Protein AF-A0A1H8PZA7-F1 (afdb_monomer_lite)

Sequence (64 aa):
MQTEMCVDSACRGAAALGYRVVLVADGHTTWDTPVIDAERIIAHHNRLLASGFADVVAADEVTF

Radius of gyration: 11.68 Å; chains: 1; bounding box: 35×18×29 Å

pLDDT: mean 97.54, std 2.83, range [82.94, 98.81]

Foldseek 3Di:
DAQLPPVLVVLQVCVVVVDAAAAALPPDWHQQDPVGGTVVSSVVSLVVCVVRRYNYDHPVPDDD

Secondary structure (DSSP, 8-state):
-BIIIIIHHHHHHHHHTT---EEETTS-B----SSS-HHHHHHHHHHHHHTTT-EEE-GGG---

Structure (mmCIF, N/CA/C/O backbone):
data_AF-A0A1H8PZA7-F1
#
_entry.id   AF-A0A1H8PZA7-F1
#
loop_
_atom_site.group_PDB
_atom_site.id
_atom_site.type_symbol
_atom_site.label_atom_id
_atom_site.label_alt_id
_atom_site.label_comp_id
_atom_site.label_asym_id
_atom_site.label_entity_id
_atom_site.label_seq_id
_atom_site.pdbx_PDB_ins_code
_atom_site.Cartn_x
_atom_site.Cartn_y
_atom_site.Cartn_z
_atom_site.occupancy
_atom_site.B_iso_or_equiv
_atom_site.auth_seq_id
_atom_site.auth_comp_id
_atom_site.auth_asym_id
_atom_site.auth_atom_id
_atom_site.pdbx_PDB_model_num
ATOM 1 N N . MET A 1 1 ? -1.841 4.006 -8.334 1.00 84.25 1 MET A N 1
ATOM 2 C CA . MET A 1 1 ? -0.688 4.483 -7.530 1.00 84.25 1 MET A CA 1
ATOM 3 C C . MET A 1 1 ? 0.322 3.356 -7.407 1.00 84.25 1 MET A C 1
ATOM 5 O O . MET A 1 1 ? -0.122 2.217 -7.418 1.00 84.25 1 MET A O 1
ATOM 9 N N . GLN A 1 2 ? 1.619 3.671 -7.301 1.00 97.81 2 GLN A N 1
ATOM 10 C CA . GLN A 1 2 ? 2.695 2.679 -7.155 1.00 97.81 2 GLN A CA 1
ATOM 11 C C . GLN A 1 2 ? 2.667 2.000 -5.784 1.00 97.81 2 GLN A C 1
ATOM 13 O O . GLN A 1 2 ? 2.515 2.670 -4.757 1.00 97.81 2 GLN A O 1
ATOM 18 N N . THR A 1 3 ? 2.840 0.682 -5.796 1.00 98.62 3 THR A N 1
ATOM 19 C CA . THR A 1 3 ? 2.632 -0.202 -4.646 1.00 98.62 3 THR A CA 1
ATOM 20 C C . THR A 1 3 ? 3.693 -0.013 -3.566 1.00 98.62 3 THR A C 1
ATOM 22 O O . THR A 1 3 ? 3.375 0.314 -2.426 1.00 98.62 3 THR A O 1
ATOM 25 N N . GLU A 1 4 ? 4.959 -0.136 -3.942 1.00 98.31 4 GLU A N 1
ATOM 26 C CA . GLU A 1 4 ? 6.119 -0.028 -3.059 1.00 98.31 4 GLU A CA 1
ATOM 27 C C . GLU A 1 4 ? 6.423 1.407 -2.602 1.00 98.31 4 GLU A C 1
ATOM 29 O O . GLU A 1 4 ? 7.263 1.617 -1.733 1.00 98.31 4 GLU A O 1
ATOM 34 N N . MET A 1 5 ? 5.730 2.397 -3.178 1.00 98.06 5 MET A N 1
ATOM 35 C CA . MET A 1 5 ? 5.933 3.820 -2.906 1.00 98.06 5 MET A CA 1
ATOM 36 C C . MET A 1 5 ? 4.764 4.409 -2.107 1.00 98.06 5 MET A C 1
ATOM 38 O O . MET A 1 5 ? 4.685 4.251 -0.888 1.00 98.06 5 MET A O 1
ATOM 42 N N . CYS A 1 6 ? 3.854 5.122 -2.780 1.00 98.38 6 CYS A N 1
ATOM 43 C CA . CYS A 1 6 ? 2.792 5.881 -2.127 1.00 98.38 6 CYS A CA 1
ATOM 44 C C . CYS A 1 6 ? 1.830 4.987 -1.339 1.00 98.38 6 CYS A C 1
ATOM 46 O O . CYS A 1 6 ? 1.373 5.406 -0.282 1.00 98.38 6 CYS A O 1
ATOM 48 N N . VAL A 1 7 ? 1.530 3.779 -1.830 1.00 98.62 7 VAL A N 1
ATOM 49 C CA . VAL A 1 7 ? 0.589 2.866 -1.161 1.00 98.62 7 VAL A CA 1
ATOM 50 C C . VAL A 1 7 ? 1.186 2.331 0.141 1.00 98.62 7 VAL A C 1
ATOM 52 O O . VAL A 1 7 ? 0.571 2.502 1.193 1.00 98.62 7 VAL A O 1
ATOM 55 N N . ASP A 1 8 ? 2.398 1.769 0.101 1.00 98.62 8 ASP A N 1
ATOM 56 C CA . ASP A 1 8 ? 3.098 1.280 1.297 1.00 98.62 8 ASP A CA 1
ATOM 57 C C . ASP A 1 8 ? 3.316 2.398 2.331 1.00 98.62 8 ASP A C 1
ATOM 59 O O . ASP A 1 8 ? 2.928 2.258 3.495 1.00 98.62 8 ASP A O 1
ATOM 63 N N . SER A 1 9 ? 3.828 3.551 1.887 1.00 98.56 9 SER A N 1
ATOM 64 C CA . SER A 1 9 ? 4.088 4.694 2.771 1.00 98.56 9 SER A CA 1
ATOM 65 C C . SER A 1 9 ? 2.808 5.233 3.417 1.00 98.56 9 SER A C 1
ATOM 67 O O . SER A 1 9 ? 2.802 5.525 4.613 1.00 98.56 9 SER A O 1
ATOM 69 N N . ALA A 1 10 ? 1.711 5.343 2.659 1.00 98.62 10 ALA A N 1
ATOM 70 C CA . ALA A 1 10 ? 0.436 5.816 3.191 1.00 98.62 10 ALA A CA 1
ATOM 71 C C . ALA A 1 10 ? -0.159 4.834 4.205 1.00 98.62 10 ALA A C 1
ATOM 73 O O . ALA A 1 10 ? -0.601 5.266 5.268 1.00 98.62 10 ALA A O 1
ATOM 74 N N . CYS A 1 11 ? -0.125 3.527 3.921 1.00 98.69 11 CYS A N 1
ATOM 75 C CA . CYS A 1 11 ? -0.630 2.507 4.842 1.00 98.69 11 CYS A CA 1
ATOM 76 C C . CYS A 1 11 ? 0.136 2.534 6.170 1.00 98.69 11 CYS A C 1
ATOM 78 O O . CYS A 1 11 ? -0.471 2.606 7.238 1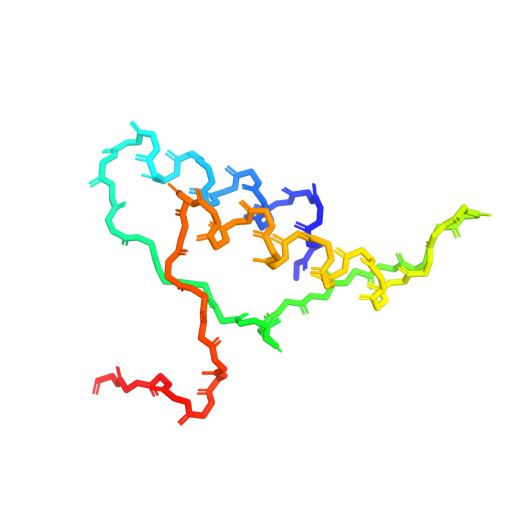.00 98.69 11 CYS A O 1
ATOM 80 N N . ARG A 1 12 ? 1.475 2.562 6.116 1.00 98.56 12 ARG A N 1
ATOM 81 C CA . ARG A 1 12 ? 2.318 2.645 7.319 1.00 98.56 12 ARG A CA 1
ATOM 82 C C . ARG A 1 12 ? 2.104 3.942 8.089 1.00 98.56 12 ARG A C 1
ATOM 84 O O . ARG A 1 12 ? 2.006 3.912 9.313 1.00 98.56 12 ARG A O 1
ATOM 91 N N . GLY A 1 13 ? 2.019 5.071 7.386 1.00 98.75 13 GLY A N 1
ATOM 92 C CA . GLY A 1 13 ? 1.763 6.373 7.995 1.00 98.75 13 GLY A CA 1
ATOM 93 C C . GLY A 1 13 ? 0.404 6.425 8.694 1.00 98.75 13 GLY A C 1
ATOM 94 O O . GLY A 1 13 ? 0.320 6.860 9.839 1.00 98.75 13 GLY A O 1
ATOM 95 N N . ALA A 1 14 ? -0.650 5.924 8.046 1.00 98.69 14 ALA A N 1
ATOM 96 C CA . ALA A 1 14 ? -1.987 5.863 8.626 1.00 98.69 14 ALA A CA 1
ATOM 97 C C . ALA A 1 14 ? -2.037 4.942 9.857 1.00 98.69 14 ALA A C 1
ATOM 99 O O . ALA A 1 14 ? -2.569 5.341 10.894 1.00 98.69 14 ALA A O 1
ATOM 100 N N . ALA A 1 15 ? -1.409 3.765 9.789 1.00 98.38 15 ALA A N 1
ATOM 101 C CA . ALA A 1 15 ? -1.294 2.864 10.933 1.00 98.38 15 ALA A CA 1
ATOM 102 C C . ALA A 1 15 ? -0.550 3.520 12.112 1.00 98.38 15 ALA A C 1
ATOM 104 O O . ALA A 1 15 ? -1.002 3.440 13.253 1.00 98.38 15 ALA A O 1
ATOM 105 N N . ALA A 1 16 ? 0.550 4.237 11.847 1.00 98.31 16 ALA A N 1
ATOM 106 C CA . ALA A 1 16 ? 1.310 4.956 12.873 1.00 98.31 16 ALA A CA 1
ATOM 107 C C . ALA A 1 16 ? 0.509 6.091 13.539 1.00 98.31 16 ALA A C 1
ATOM 109 O O . ALA A 1 16 ? 0.745 6.414 14.702 1.00 98.31 16 ALA A O 1
ATOM 110 N N . LEU A 1 17 ? -0.453 6.675 12.822 1.00 98.56 17 LEU A N 1
ATOM 111 C CA . LEU A 1 17 ? -1.388 7.673 13.348 1.00 98.56 17 LEU A CA 1
ATOM 112 C C . LEU A 1 17 ? -2.590 7.051 14.085 1.00 98.56 17 LEU A C 1
ATOM 114 O O . LEU A 1 17 ? -3.449 7.782 14.573 1.00 98.56 17 LEU A O 1
ATOM 118 N N . GLY A 1 18 ? -2.655 5.720 14.191 1.00 98.00 18 GLY A N 1
ATOM 119 C CA . GLY A 1 18 ? -3.714 5.004 14.903 1.00 98.00 18 GLY A CA 1
ATOM 120 C C . GLY A 1 18 ? -4.992 4.790 14.091 1.00 98.00 18 GLY A C 1
ATOM 121 O O . GLY A 1 18 ? -6.014 4.409 14.661 1.00 98.00 18 GLY A O 1
ATOM 122 N N . TYR A 1 19 ? -4.965 5.019 12.775 1.00 98.44 19 TYR A N 1
ATOM 123 C CA . TYR A 1 19 ? -6.097 4.676 11.920 1.00 98.44 19 TYR A CA 1
ATOM 124 C C . TYR A 1 19 ? -6.185 3.164 11.723 1.00 98.44 19 TYR A C 1
ATOM 126 O O . TYR A 1 19 ? -5.177 2.487 11.517 1.00 98.44 19 TYR A O 1
ATOM 134 N N . ARG A 1 20 ? -7.415 2.642 11.697 1.00 97.44 20 ARG A N 1
ATOM 135 C CA . ARG A 1 20 ? -7.670 1.323 11.119 1.00 97.44 20 ARG A CA 1
ATOM 136 C C . ARG A 1 20 ? -7.576 1.442 9.600 1.00 97.44 20 ARG A C 1
ATOM 138 O O . ARG A 1 20 ? -8.352 2.181 8.998 1.00 97.44 20 ARG A O 1
ATOM 145 N N . VAL A 1 21 ? -6.642 0.715 8.998 1.00 98.31 21 VAL A N 1
ATOM 146 C CA . VAL A 1 21 ? -6.396 0.743 7.553 1.00 98.31 21 VAL A CA 1
ATOM 147 C C . VAL A 1 21 ? -6.955 -0.525 6.922 1.00 98.31 21 VAL A C 1
ATOM 149 O O . VAL A 1 21 ? -6.660 -1.622 7.387 1.00 98.31 21 VAL A O 1
ATOM 152 N N . VAL A 1 22 ? -7.729 -0.367 5.850 1.00 98.06 22 VAL A N 1
ATOM 153 C CA . VAL A 1 22 ? -8.115 -1.453 4.943 1.00 98.06 22 VAL A CA 1
ATOM 154 C C . VAL A 1 22 ? -7.448 -1.174 3.601 1.00 98.06 22 VAL A C 1
ATOM 156 O O . VAL A 1 22 ? -7.598 -0.076 3.063 1.00 98.06 22 VAL A O 1
ATOM 159 N N . LEU A 1 23 ? -6.696 -2.139 3.078 1.00 98.38 23 LEU A N 1
ATOM 160 C CA . LEU A 1 23 ? -6.051 -2.050 1.771 1.00 98.38 23 LEU A CA 1
ATOM 161 C C . LEU A 1 23 ? -6.698 -3.045 0.810 1.00 98.38 23 LEU A C 1
ATOM 163 O O . LEU A 1 23 ? -6.763 -4.238 1.090 1.00 98.38 23 LEU A O 1
ATOM 167 N N . VAL A 1 24 ? -7.126 -2.547 -0.346 1.00 98.31 24 VAL A N 1
ATOM 168 C CA . VAL A 1 24 ? -7.659 -3.382 -1.424 1.00 98.31 24 VAL A CA 1
ATOM 169 C C . VAL A 1 24 ? -6.497 -3.974 -2.219 1.00 98.31 24 VAL A C 1
ATOM 171 O O . VAL A 1 24 ? -5.799 -3.240 -2.920 1.00 98.31 24 VAL A O 1
ATOM 174 N N . ALA A 1 25 ? -6.279 -5.281 -2.085 1.00 98.31 25 ALA A N 1
ATOM 175 C CA . ALA A 1 25 ? -5.099 -6.008 -2.557 1.00 98.31 25 ALA A CA 1
ATOM 176 C C . ALA A 1 25 ? -4.874 -5.915 -4.075 1.00 98.31 25 ALA A C 1
ATOM 178 O O . ALA A 1 25 ? -3.732 -5.930 -4.538 1.00 98.31 25 ALA A O 1
ATOM 179 N N . ASP A 1 26 ? -5.964 -5.832 -4.835 1.00 98.00 26 ASP A N 1
ATOM 180 C CA . ASP A 1 26 ? -6.044 -5.692 -6.292 1.00 98.00 26 ASP A CA 1
ATOM 181 C C . ASP A 1 26 ? -6.450 -4.267 -6.728 1.00 98.00 26 ASP A C 1
ATOM 183 O O . ASP A 1 26 ? -6.709 -4.006 -7.902 1.00 98.00 26 ASP A O 1
ATOM 187 N N . GLY A 1 27 ? -6.457 -3.310 -5.791 1.00 97.69 27 GLY A N 1
ATOM 188 C CA . GLY A 1 27 ? -6.794 -1.899 -6.020 1.00 97.69 27 GLY A CA 1
ATOM 189 C C . GLY A 1 27 ? -5.594 -0.991 -6.324 1.00 97.69 27 GLY A C 1
ATOM 190 O O . GLY A 1 27 ? -5.754 0.219 -6.510 1.00 97.69 27 GLY A O 1
ATOM 191 N N . HIS A 1 28 ? -4.378 -1.538 -6.364 1.00 98.38 28 HIS A N 1
ATOM 192 C CA . HIS A 1 28 ? -3.149 -0.810 -6.683 1.00 98.38 28 HIS A CA 1
ATOM 193 C C . HIS A 1 28 ? -2.277 -1.571 -7.683 1.00 98.38 28 HIS A C 1
ATOM 195 O O . HIS A 1 28 ? -2.518 -2.727 -8.007 1.00 98.38 28 HIS A O 1
ATOM 201 N N . THR A 1 29 ? -1.269 -0.889 -8.225 1.00 98.56 29 THR A N 1
ATOM 202 C CA . THR A 1 29 ? -0.398 -1.441 -9.269 1.00 98.56 29 THR A CA 1
ATOM 203 C C . THR A 1 29 ? 1.021 -0.897 -9.120 1.00 98.56 29 THR A C 1
ATOM 205 O O . THR A 1 29 ? 1.298 -0.088 -8.233 1.00 98.56 29 THR A O 1
ATOM 208 N N . THR A 1 30 ? 1.946 -1.353 -9.948 1.00 98.62 30 THR A N 1
ATOM 209 C CA . THR A 1 30 ? 3.284 -0.779 -10.102 1.00 98.62 30 THR A CA 1
ATOM 210 C C . THR A 1 30 ? 3.852 -1.207 -11.457 1.00 98.62 30 THR A C 1
ATOM 212 O O . THR A 1 30 ? 3.110 -1.694 -12.309 1.00 98.62 30 THR A O 1
ATOM 215 N N . TRP A 1 31 ? 5.144 -1.001 -11.678 1.00 98.31 31 TRP A N 1
ATOM 216 C CA . TRP A 1 31 ? 5.835 -1.354 -12.914 1.00 98.31 31 TRP A CA 1
ATOM 217 C C . TRP A 1 31 ? 6.949 -2.352 -12.625 1.00 98.31 31 TRP A C 1
ATOM 219 O O . TRP A 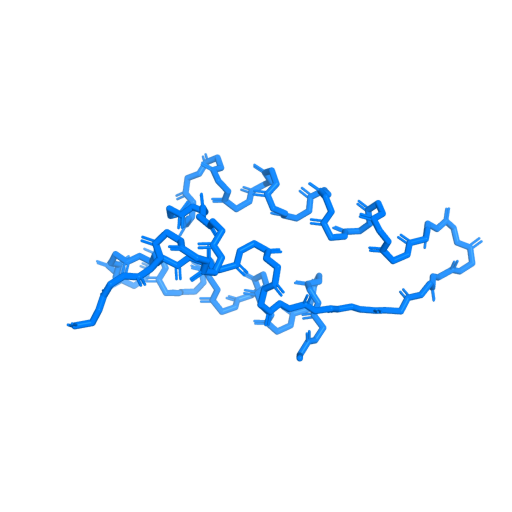1 31 ? 7.471 -2.404 -11.510 1.00 98.31 31 TRP A O 1
ATOM 229 N N . ASP A 1 32 ? 7.343 -3.105 -13.647 1.00 98.50 32 ASP A N 1
ATOM 230 C CA . ASP A 1 32 ? 8.536 -3.933 -13.560 1.00 98.50 32 ASP A CA 1
ATOM 231 C C . ASP A 1 32 ? 9.767 -3.069 -13.280 1.00 98.50 32 ASP A C 1
ATOM 233 O O . ASP A 1 32 ? 9.909 -1.940 -13.761 1.00 98.50 32 ASP A O 1
ATOM 237 N N . THR A 1 33 ? 10.700 -3.643 -12.537 1.00 96.88 33 THR A N 1
ATOM 238 C CA . THR A 1 33 ? 12.050 -3.108 -12.385 1.00 96.88 33 THR A CA 1
ATOM 239 C C . THR A 1 33 ? 13.039 -4.054 -13.066 1.00 96.88 33 THR A C 1
ATOM 241 O O . THR A 1 33 ? 12.698 -5.200 -13.359 1.00 96.88 33 THR A O 1
ATOM 244 N N . PRO A 1 34 ? 14.307 -3.653 -13.256 1.00 98.31 34 PRO A N 1
ATOM 245 C CA . PRO A 1 34 ? 15.327 -4.563 -13.778 1.00 98.31 34 PRO A CA 1
ATOM 246 C C . PRO A 1 34 ? 15.595 -5.813 -12.915 1.00 98.31 34 PRO A C 1
ATOM 248 O O . PRO A 1 34 ? 16.301 -6.709 -13.367 1.00 98.31 34 PRO A O 1
ATOM 251 N N . VAL A 1 35 ? 15.100 -5.861 -11.670 1.00 97.69 35 VAL A N 1
ATOM 252 C CA . VAL A 1 35 ? 15.419 -6.913 -10.684 1.00 97.69 35 VAL A CA 1
ATOM 253 C C . VAL A 1 35 ? 14.195 -7.747 -10.299 1.00 97.69 35 VAL A C 1
ATOM 255 O O . VAL A 1 35 ? 14.326 -8.939 -10.026 1.00 97.69 35 VAL A O 1
ATOM 258 N N . ILE A 1 36 ? 13.014 -7.133 -10.246 1.00 98.12 36 ILE A N 1
ATOM 259 C CA . ILE A 1 36 ? 11.773 -7.766 -9.795 1.00 98.12 36 ILE A CA 1
ATOM 260 C C . ILE A 1 36 ? 10.591 -7.253 -10.626 1.00 98.12 36 ILE A C 1
ATOM 262 O O . ILE A 1 36 ? 10.498 -6.052 -10.897 1.00 98.12 36 ILE A O 1
ATOM 266 N N . ASP A 1 37 ? 9.719 -8.169 -11.043 1.00 98.56 37 ASP A N 1
ATOM 267 C CA . ASP A 1 37 ? 8.502 -7.852 -11.796 1.00 98.56 37 ASP A CA 1
ATOM 268 C C . ASP A 1 37 ? 7.406 -7.238 -10.902 1.00 98.56 37 ASP A C 1
ATOM 270 O O . ASP A 1 37 ? 7.422 -7.362 -9.669 1.00 98.56 37 ASP A O 1
ATOM 274 N N . ALA A 1 38 ? 6.458 -6.546 -11.534 1.00 98.56 38 ALA A N 1
ATOM 275 C CA . ALA A 1 38 ? 5.382 -5.820 -10.872 1.00 98.56 38 ALA A CA 1
ATOM 276 C C . ALA A 1 38 ? 4.509 -6.739 -10.009 1.00 98.56 38 ALA A C 1
ATOM 278 O O . ALA A 1 38 ? 4.142 -6.368 -8.894 1.00 98.56 38 ALA A O 1
ATOM 279 N N . GLU A 1 39 ? 4.205 -7.946 -10.489 1.00 98.56 39 GLU A N 1
ATOM 280 C CA . GLU A 1 39 ? 3.375 -8.917 -9.771 1.00 98.56 39 GLU A CA 1
ATOM 281 C C . GLU A 1 39 ? 4.031 -9.335 -8.449 1.00 98.56 39 GLU A C 1
ATOM 283 O O . GLU A 1 39 ? 3.388 -9.342 -7.396 1.00 98.56 39 GLU A O 1
ATOM 288 N N . ARG A 1 40 ? 5.340 -9.608 -8.463 1.00 98.75 40 ARG A N 1
ATOM 289 C CA . ARG A 1 40 ? 6.103 -9.948 -7.259 1.00 98.75 40 ARG A CA 1
ATOM 290 C C . ARG A 1 40 ? 6.246 -8.764 -6.315 1.00 98.75 40 ARG A C 1
ATOM 292 O O . ARG A 1 40 ? 6.190 -8.987 -5.105 1.00 98.75 40 ARG A O 1
ATOM 299 N N . ILE A 1 41 ? 6.406 -7.537 -6.820 1.00 98.81 41 ILE A N 1
ATOM 300 C CA . ILE A 1 41 ? 6.387 -6.333 -5.971 1.00 98.81 41 ILE A CA 1
ATOM 301 C C . ILE A 1 41 ? 5.031 -6.225 -5.264 1.00 98.81 41 ILE A C 1
ATOM 303 O O . ILE A 1 41 ? 4.987 -6.095 -4.039 1.00 98.81 41 ILE A O 1
ATOM 307 N N . ILE A 1 42 ? 3.929 -6.344 -6.009 1.00 98.81 42 ILE A N 1
ATOM 308 C CA . ILE A 1 42 ? 2.568 -6.266 -5.465 1.00 98.81 42 ILE A CA 1
ATOM 309 C C . ILE A 1 42 ? 2.348 -7.342 -4.399 1.00 98.81 42 ILE A C 1
ATOM 311 O O . ILE A 1 42 ? 1.983 -7.030 -3.264 1.00 98.81 42 ILE A O 1
ATOM 315 N N . ALA A 1 43 ? 2.651 -8.601 -4.720 1.00 98.62 43 ALA A N 1
ATOM 316 C CA . ALA A 1 43 ? 2.498 -9.718 -3.795 1.00 98.62 43 ALA A CA 1
ATOM 317 C C . ALA A 1 43 ? 3.365 -9.564 -2.533 1.00 98.62 43 ALA A C 1
ATOM 319 O O . ALA A 1 43 ? 2.939 -9.927 -1.433 1.00 98.62 43 ALA A O 1
ATOM 320 N N . HIS A 1 44 ? 4.578 -9.022 -2.671 1.00 98.50 44 HIS A N 1
ATOM 321 C CA . HIS A 1 44 ? 5.472 -8.776 -1.544 1.00 98.50 44 HIS A CA 1
ATOM 322 C C . HIS A 1 44 ? 4.912 -7.716 -0.589 1.00 98.50 44 HIS A C 1
ATOM 324 O O . HIS A 1 44 ? 4.824 -7.967 0.615 1.00 98.50 44 HIS A O 1
ATOM 330 N N . HIS A 1 45 ? 4.483 -6.567 -1.112 1.00 98.69 45 HIS A N 1
ATOM 331 C CA . HIS A 1 45 ? 3.952 -5.485 -0.282 1.00 98.69 45 HIS A CA 1
ATOM 332 C C . HIS A 1 45 ? 2.588 -5.819 0.324 1.00 98.69 45 HIS A C 1
ATOM 334 O O . HIS A 1 45 ? 2.380 -5.508 1.494 1.00 98.69 45 HIS A O 1
ATOM 340 N N . ASN A 1 46 ? 1.711 -6.545 -0.380 1.00 98.75 46 ASN A N 1
ATOM 341 C CA . ASN A 1 46 ? 0.470 -7.055 0.215 1.00 98.75 46 ASN A CA 1
ATOM 342 C C . ASN A 1 46 ? 0.756 -7.908 1.461 1.00 98.75 46 ASN A C 1
ATOM 344 O O . ASN A 1 46 ? 0.134 -7.711 2.503 1.00 98.75 46 ASN A O 1
ATOM 348 N N . ARG A 1 47 ? 1.759 -8.799 1.408 1.00 98.62 47 ARG A N 1
ATOM 349 C CA . ARG A 1 47 ? 2.161 -9.599 2.580 1.00 98.62 47 ARG A CA 1
ATOM 350 C C . ARG A 1 47 ? 2.756 -8.757 3.708 1.00 98.62 47 ARG A C 1
ATOM 352 O O . ARG A 1 47 ? 2.444 -9.013 4.867 1.00 98.62 47 ARG A O 1
ATOM 359 N N . LEU A 1 48 ? 3.617 -7.786 3.394 1.00 98.38 48 LEU A N 1
ATOM 360 C CA . LEU A 1 48 ? 4.233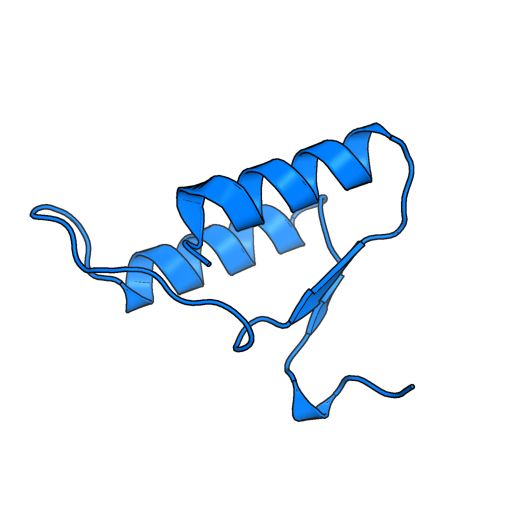 -6.926 4.412 1.00 98.38 48 LEU A CA 1
ATOM 361 C C . LEU A 1 48 ? 3.221 -6.001 5.091 1.00 98.38 48 LEU A C 1
ATOM 363 O O . LEU A 1 48 ? 3.330 -5.751 6.286 1.00 98.38 48 LEU A O 1
ATOM 367 N N . LEU A 1 49 ? 2.246 -5.476 4.352 1.00 98.62 49 LEU A N 1
ATOM 368 C CA . LEU A 1 49 ? 1.231 -4.590 4.916 1.00 98.62 49 LEU A CA 1
ATOM 369 C C . LEU A 1 49 ? 0.206 -5.375 5.745 1.00 98.62 49 LEU A C 1
ATOM 371 O O . LEU A 1 49 ? -0.159 -4.921 6.830 1.00 98.62 49 LEU A O 1
ATOM 375 N N . ALA A 1 50 ? -0.146 -6.594 5.323 1.00 98.25 50 ALA A N 1
ATOM 376 C CA . ALA A 1 50 ? -0.980 -7.508 6.107 1.00 98.25 50 ALA A CA 1
ATOM 377 C C . ALA A 1 50 ? -0.348 -7.917 7.453 1.00 98.25 50 ALA A C 1
ATOM 379 O O . ALA A 1 50 ? -1.059 -8.304 8.376 1.00 98.25 50 ALA A O 1
ATOM 380 N N . SER A 1 51 ? 0.980 -7.819 7.612 1.00 95.25 51 SER A N 1
ATOM 381 C CA . SER A 1 51 ? 1.669 -8.243 8.840 1.00 95.25 51 SER A CA 1
ATOM 382 C C . SER A 1 51 ? 1.584 -7.240 9.999 1.00 95.25 51 SER A C 1
ATOM 384 O O . SER A 1 51 ? 2.313 -7.393 10.979 1.00 95.25 51 SER A O 1
ATOM 386 N N . GLY A 1 52 ? 0.751 -6.200 9.895 1.00 93.44 52 GLY A N 1
ATOM 387 C CA . GLY A 1 52 ? 0.514 -5.266 11.001 1.00 93.44 52 GLY A CA 1
ATOM 388 C C . GLY A 1 52 ? 0.222 -3.816 10.620 1.00 93.44 52 GLY A C 1
ATOM 389 O O . GLY A 1 52 ? 0.161 -2.980 11.516 1.00 93.44 52 GLY A O 1
ATOM 390 N N . PHE A 1 53 ? 0.061 -3.494 9.333 1.00 98.31 53 PHE A N 1
ATOM 391 C CA . PHE A 1 53 ? -0.196 -2.120 8.881 1.00 98.31 53 PHE A CA 1
ATOM 392 C C . PHE A 1 53 ? -1.585 -1.930 8.269 1.00 98.31 53 PHE A C 1
ATOM 394 O O . PHE A 1 53 ? -2.110 -0.823 8.333 1.00 98.31 53 PHE A O 1
ATOM 401 N N . ALA A 1 54 ? -2.182 -2.970 7.686 1.00 98.31 54 ALA A N 1
ATOM 402 C CA . ALA A 1 54 ? -3.516 -2.909 7.098 1.00 98.31 54 ALA A CA 1
ATOM 403 C C . ALA A 1 54 ? -4.218 -4.272 7.120 1.00 98.31 54 ALA A C 1
ATOM 405 O O . ALA A 1 54 ? -3.570 -5.311 6.994 1.00 98.31 54 ALA A O 1
ATOM 406 N N . ASP A 1 55 ? -5.548 -4.247 7.195 1.00 98.12 55 ASP A N 1
ATOM 407 C CA . ASP A 1 55 ? -6.404 -5.369 6.813 1.00 98.12 55 ASP A CA 1
ATOM 408 C C . ASP A 1 55 ? -6.417 -5.432 5.273 1.00 98.12 55 ASP A C 1
ATOM 410 O O . ASP A 1 55 ? -6.978 -4.552 4.617 1.00 98.12 55 ASP A O 1
ATOM 414 N N . VAL A 1 56 ? -5.748 -6.424 4.683 1.00 98.31 56 VAL A N 1
ATOM 415 C CA . VAL A 1 56 ? -5.651 -6.576 3.220 1.00 98.31 56 VAL A CA 1
ATOM 416 C C . VAL A 1 56 ? -6.771 -7.490 2.720 1.00 98.31 56 VAL A C 1
ATOM 418 O O . VAL A 1 56 ? -6.850 -8.637 3.154 1.00 98.31 56 VAL A O 1
ATOM 421 N N . VAL A 1 57 ? -7.617 -6.991 1.816 1.00 98.19 57 VAL A N 1
ATOM 422 C CA . VAL A 1 57 ? -8.818 -7.683 1.296 1.00 98.19 57 VAL A CA 1
ATOM 423 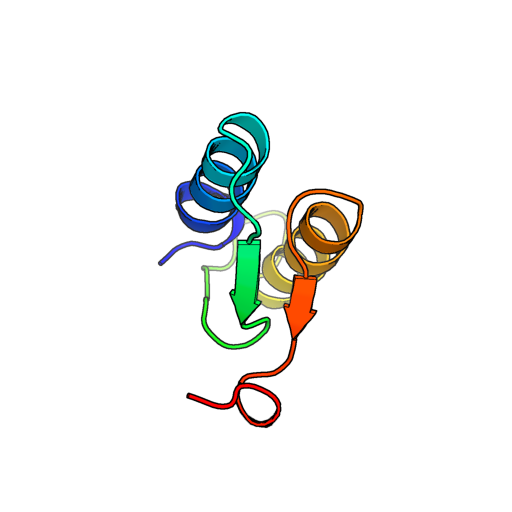C C . VAL A 1 57 ? -8.934 -7.533 -0.221 1.00 98.19 57 VAL A C 1
ATOM 425 O O . VAL A 1 57 ? -8.380 -6.587 -0.782 1.00 98.19 57 VAL A O 1
ATOM 428 N N . ALA A 1 58 ? -9.638 -8.438 -0.898 1.00 97.94 58 ALA A N 1
ATOM 429 C CA . ALA A 1 58 ? -9.933 -8.290 -2.324 1.00 97.94 58 ALA A CA 1
ATOM 430 C C . ALA A 1 5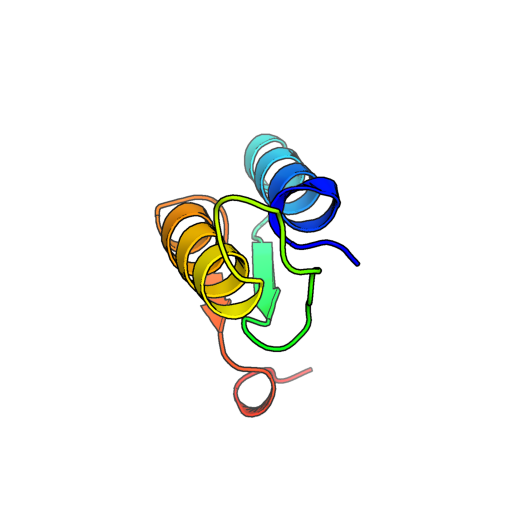8 ? -11.017 -7.223 -2.566 1.00 97.94 58 ALA A C 1
ATOM 432 O O . ALA A 1 58 ? -11.837 -6.939 -1.690 1.00 97.94 58 ALA A O 1
ATOM 433 N N . ALA A 1 59 ? -11.027 -6.604 -3.750 1.00 97.75 59 ALA A N 1
ATOM 434 C CA . ALA A 1 59 ? -11.976 -5.542 -4.085 1.00 97.75 59 ALA A CA 1
ATOM 435 C C . ALA A 1 59 ? -13.442 -5.983 -3.986 1.00 97.75 59 ALA A C 1
ATOM 437 O O . ALA A 1 59 ? -14.292 -5.184 -3.596 1.00 97.75 59 ALA A O 1
ATOM 438 N N . ASP A 1 60 ? -13.740 -7.239 -4.316 1.00 97.50 60 ASP A N 1
ATOM 439 C CA . ASP A 1 60 ? -15.083 -7.818 -4.252 1.00 97.50 60 ASP A CA 1
ATOM 440 C C . ASP A 1 60 ? -15.546 -8.155 -2.823 1.00 97.50 60 ASP A C 1
ATOM 442 O O . ASP A 1 60 ? -16.739 -8.359 -2.598 1.00 97.50 60 ASP A O 1
ATOM 446 N N . GLU A 1 61 ? -14.638 -8.144 -1.847 1.00 96.75 61 GLU A N 1
ATOM 447 C CA 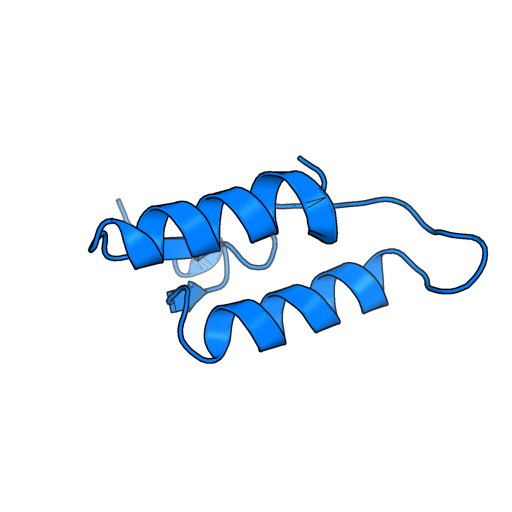. GLU A 1 61 ? -14.939 -8.331 -0.423 1.00 96.75 61 GLU A CA 1
ATOM 448 C C . GLU A 1 61 ? -15.261 -7.003 0.294 1.00 96.75 61 GLU A C 1
ATOM 450 O O . GLU A 1 61 ? -15.761 -7.003 1.423 1.00 96.75 61 GLU A O 1
ATOM 455 N N . VAL A 1 62 ? -14.999 -5.851 -0.338 1.00 94.25 62 VAL A N 1
ATOM 456 C CA . VAL A 1 62 ? -15.244 -4.527 0.255 1.00 94.25 62 VAL A CA 1
ATOM 457 C C . VAL A 1 62 ? -16.722 -4.144 0.152 1.00 94.25 62 VAL A C 1
ATOM 459 O O . VAL A 1 62 ? -17.295 -4.081 -0.932 1.00 94.25 62 VAL A O 1
ATOM 462 N N . THR A 1 63 ? -17.337 -3.816 1.292 1.00 90.75 63 THR A N 1
ATOM 463 C CA . THR A 1 63 ? -18.719 -3.304 1.384 1.00 90.75 63 THR A CA 1
ATOM 464 C C . THR A 1 63 ? -18.718 -1.863 1.908 1.00 90.75 63 THR A C 1
ATOM 466 O O . THR A 1 63 ? -17.934 -1.548 2.806 1.00 90.75 63 THR A O 1
ATOM 469 N N . PHE A 1 64 ? -19.591 -1.005 1.365 1.00 82.94 64 PHE A N 1
ATOM 470 C CA . PHE A 1 64 ? -19.726 0.418 1.719 1.00 82.94 64 PHE A CA 1
ATOM 471 C C . PHE A 1 64 ? -21.052 0.728 2.415 1.00 82.94 64 PHE A C 1
ATOM 473 O O . PHE A 1 64 ? -22.067 0.086 2.057 1.00 82.94 64 PHE A O 1
#